Protein AF-A0A967LAA2-F1 (afdb_monomer)

Solvent-accessible surface area (backbone atoms only — not comparable to full-atom values): 5182 Å² total; per-residue (Å²): 143,74,92,54,86,52,41,20,32,54,31,40,43,62,75,57,81,49,68,74,54,50,60,55,52,76,78,47,59,78,70,57,45,72,78,74,47,66,60,81,50,93,75,86,85,90,72,60,78,92,44,45,69,59,60,31,66,71,49,92,88,49,70,85,43,67,54,83,40,79,56,61,52,82,44,78,42,76,51,129

Structure (mmCIF, N/CA/C/O backbone):
data_AF-A0A967LAA2-F1
#
_entry.id   AF-A0A967LAA2-F1
#
loop_
_atom_site.group_PDB
_atom_site.id
_atom_site.type_symbol
_atom_site.label_ato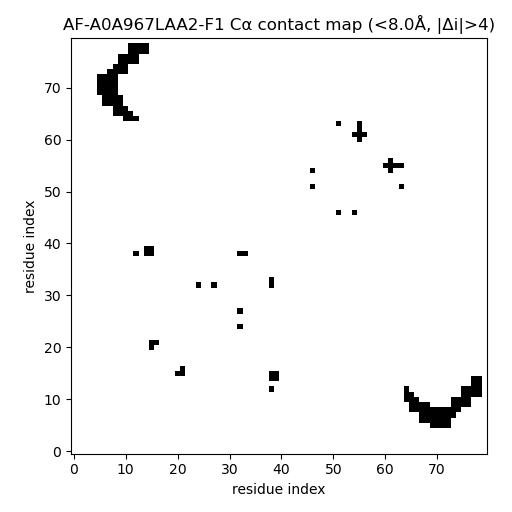m_id
_atom_site.label_alt_id
_atom_site.label_comp_id
_atom_site.label_asym_id
_atom_site.label_entity_id
_atom_site.label_seq_id
_atom_site.pdbx_PDB_ins_code
_atom_site.Cartn_x
_atom_site.Cartn_y
_atom_site.Cartn_z
_atom_site.occupancy
_atom_site.B_iso_or_equiv
_atom_site.auth_seq_id
_atom_site.auth_comp_id
_atom_site.auth_asym_id
_atom_site.auth_atom_id
_atom_site.pdbx_PDB_model_num
ATOM 1 N N . GLU A 1 1 ? -8.167 18.177 5.852 1.00 47.09 1 GLU A N 1
ATOM 2 C CA . GLU A 1 1 ? -7.510 16.959 6.365 1.00 47.09 1 GLU A CA 1
ATOM 3 C C . GLU A 1 1 ? -7.916 16.738 7.829 1.00 47.09 1 GLU A C 1
ATOM 5 O O . GLU A 1 1 ? -7.342 17.336 8.725 1.00 47.09 1 GLU A O 1
ATOM 10 N N . ARG A 1 2 ? -9.036 16.045 8.086 1.00 55.41 2 ARG A N 1
ATOM 11 C CA . ARG A 1 2 ? -9.588 15.860 9.453 1.00 55.41 2 ARG A CA 1
ATOM 12 C C . ARG A 1 2 ? -10.193 14.472 9.706 1.00 55.41 2 ARG A C 1
ATOM 14 O O . ARG A 1 2 ? -10.705 14.239 10.786 1.00 55.41 2 ARG A O 1
ATOM 21 N N . LEU A 1 3 ? -10.138 13.546 8.745 1.00 61.03 3 LEU A N 1
ATOM 22 C CA . LEU A 1 3 ? -10.866 12.272 8.841 1.00 61.03 3 LEU A CA 1
ATOM 23 C C . LEU A 1 3 ? -10.264 11.272 9.838 1.00 61.03 3 LEU A C 1
ATOM 25 O O . LEU A 1 3 ? -10.990 10.420 10.330 1.00 61.03 3 LEU A O 1
ATOM 29 N N . PHE A 1 4 ? -8.972 11.383 10.162 1.00 65.94 4 PHE A N 1
ATOM 30 C CA . PHE A 1 4 ? -8.262 10.319 10.878 1.00 65.94 4 PHE A CA 1
ATOM 31 C C . PHE A 1 4 ? -7.669 10.719 12.234 1.00 65.94 4 PHE A C 1
ATOM 33 O O . PHE A 1 4 ? -6.995 9.899 12.824 1.00 65.94 4 PHE A O 1
ATOM 40 N N . HIS A 1 5 ? -7.929 11.920 12.770 1.00 76.19 5 HIS A N 1
ATOM 41 C CA . HIS A 1 5 ? -7.713 12.264 14.196 1.00 76.19 5 HIS A CA 1
ATOM 42 C C . HIS A 1 5 ? -6.383 11.771 14.835 1.00 76.19 5 HIS A C 1
ATOM 44 O O . HIS A 1 5 ? -6.376 11.277 15.958 1.00 76.19 5 HIS A O 1
ATOM 50 N N . GLY A 1 6 ? -5.248 11.897 14.139 1.00 85.94 6 GLY A N 1
ATOM 51 C CA . GLY A 1 6 ? -3.940 11.451 14.652 1.00 85.94 6 GLY A CA 1
ATOM 52 C C . GLY A 1 6 ? -3.608 9.972 14.413 1.00 85.94 6 GLY A C 1
ATOM 53 O O . GLY A 1 6 ? -2.561 9.506 14.845 1.00 85.94 6 GLY A O 1
ATOM 54 N N . LEU A 1 7 ? -4.455 9.240 13.695 1.00 90.62 7 LEU A N 1
ATOM 55 C CA . LEU A 1 7 ? -4.153 7.904 13.202 1.00 90.62 7 LEU A CA 1
ATOM 56 C C . LEU A 1 7 ? -3.203 7.965 11.999 1.00 90.62 7 LEU A C 1
ATOM 58 O O . LEU A 1 7 ? -3.138 8.954 11.260 1.00 90.62 7 LEU A O 1
ATOM 62 N N . GLY A 1 8 ? -2.490 6.869 11.797 1.00 92.75 8 GLY A N 1
ATOM 63 C CA . GLY A 1 8 ? -1.605 6.646 10.663 1.00 92.75 8 GLY A CA 1
ATOM 64 C C . GLY A 1 8 ? -1.443 5.157 10.396 1.00 92.75 8 G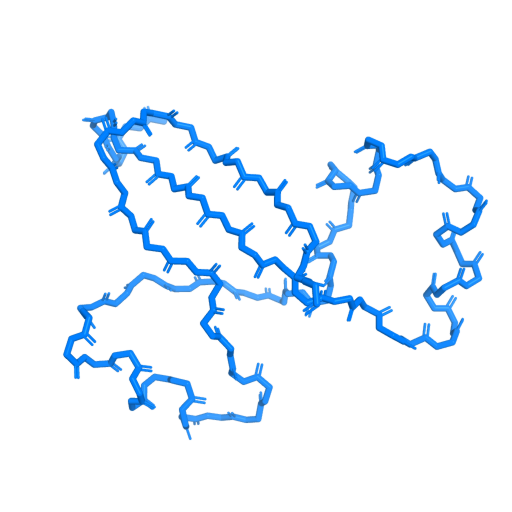LY A C 1
ATOM 65 O O . GLY A 1 8 ? -2.249 4.353 10.863 1.00 92.75 8 GLY A O 1
ATOM 66 N N . CYS A 1 9 ? -0.425 4.769 9.637 1.00 92.56 9 CYS A N 1
ATOM 67 C CA . CYS A 1 9 ? -0.163 3.362 9.347 1.00 92.56 9 CYS A CA 1
ATOM 68 C C . CYS A 1 9 ? 1.272 3.118 8.882 1.00 92.56 9 CYS A C 1
ATOM 70 O O . CYS A 1 9 ? 1.981 4.026 8.442 1.00 92.56 9 CYS A O 1
ATOM 72 N N . GLU A 1 10 ? 1.661 1.851 8.969 1.00 92.69 10 GLU A N 1
ATOM 73 C CA . GLU A 1 10 ? 2.870 1.309 8.360 1.00 92.69 10 GLU A CA 1
ATOM 74 C C . GLU A 1 10 ? 2.429 0.315 7.292 1.00 92.69 10 GLU A C 1
ATOM 76 O O . GLU A 1 10 ? 1.635 -0.587 7.575 1.00 92.69 10 GLU A O 1
ATOM 81 N N . LEU A 1 11 ? 2.868 0.549 6.057 1.00 92.50 11 LEU A N 1
ATOM 82 C CA . LEU A 1 11 ? 2.461 -0.204 4.880 1.00 92.50 11 LEU A CA 1
ATOM 83 C C . LEU A 1 11 ? 3.657 -0.945 4.291 1.00 92.50 11 LEU A C 1
ATOM 85 O O . LEU A 1 11 ? 4.646 -0.319 3.919 1.00 92.50 11 LEU A O 1
ATOM 89 N N . GLU A 1 12 ? 3.516 -2.255 4.127 1.00 93.75 12 GLU A N 1
ATOM 90 C CA . GLU A 1 12 ? 4.391 -3.078 3.301 1.00 93.75 12 GLU A CA 1
ATOM 91 C C . GLU A 1 12 ? 3.778 -3.204 1.905 1.00 93.75 12 GLU A C 1
ATOM 93 O O . GLU A 1 12 ? 2.796 -3.924 1.687 1.00 93.75 12 GLU A O 1
ATOM 98 N N . VAL A 1 13 ? 4.347 -2.482 0.943 1.00 91.81 13 VAL A N 1
ATOM 99 C CA . VAL A 1 13 ? 3.840 -2.448 -0.432 1.00 91.81 13 VAL A CA 1
ATOM 100 C C . VAL A 1 13 ? 4.581 -3.487 -1.280 1.00 91.81 13 VAL A C 1
ATOM 102 O O . VAL A 1 13 ? 5.815 -3.455 -1.335 1.00 91.81 13 VAL A O 1
ATOM 105 N N . PRO A 1 14 ? 3.868 -4.422 -1.941 1.00 90.50 14 PRO A N 1
ATOM 106 C CA . PRO A 1 14 ? 4.480 -5.374 -2.864 1.00 90.50 14 PRO A CA 1
ATOM 107 C C . PRO A 1 14 ? 5.228 -4.680 -4.003 1.00 90.50 14 PRO A C 1
ATOM 109 O O . PRO A 1 14 ? 4.827 -3.612 -4.465 1.00 90.50 14 PRO A O 1
ATOM 112 N N . ALA A 1 15 ? 6.292 -5.312 -4.496 1.00 87.12 15 ALA A N 1
ATOM 113 C CA . ALA A 1 15 ? 7.004 -4.813 -5.663 1.00 87.12 15 ALA A CA 1
ATOM 114 C C . ALA A 1 15 ? 6.087 -4.773 -6.897 1.00 87.12 15 ALA A C 1
ATOM 116 O O . ALA A 1 15 ? 5.320 -5.697 -7.170 1.00 87.12 15 ALA A O 1
ATOM 117 N N . TRP A 1 16 ? 6.199 -3.704 -7.685 1.00 89.44 16 TRP A N 1
ATOM 118 C CA . TRP A 1 16 ? 5.457 -3.576 -8.935 1.00 89.44 16 TRP A CA 1
ATOM 119 C C . TRP A 1 16 ? 6.220 -4.257 -10.083 1.00 89.44 16 TRP A C 1
ATOM 121 O O . TRP A 1 16 ? 6.895 -3.605 -10.874 1.00 89.44 16 TRP A O 1
ATOM 131 N N . GLU A 1 17 ? 6.147 -5.586 -10.166 1.00 84.69 17 GLU A N 1
ATOM 132 C CA . GLU A 1 17 ? 7.059 -6.434 -10.966 1.00 84.69 17 GLU A CA 1
ATOM 133 C C . GLU A 1 17 ? 6.911 -6.358 -12.501 1.00 84.69 17 GLU A C 1
ATOM 135 O O . GLU A 1 17 ? 7.600 -7.061 -13.238 1.00 84.69 17 GLU A O 1
ATOM 140 N N . ASN A 1 18 ? 6.034 -5.508 -13.034 1.00 87.25 18 ASN A N 1
ATOM 141 C CA . ASN A 1 18 ? 5.810 -5.428 -14.476 1.00 87.25 18 ASN A CA 1
ATOM 142 C C . ASN A 1 18 ? 7.048 -4.893 -15.234 1.00 87.25 18 ASN A C 1
ATOM 144 O O . ASN A 1 18 ? 7.528 -3.795 -14.965 1.00 87.25 18 ASN A O 1
ATOM 148 N N . GLU A 1 19 ? 7.526 -5.644 -16.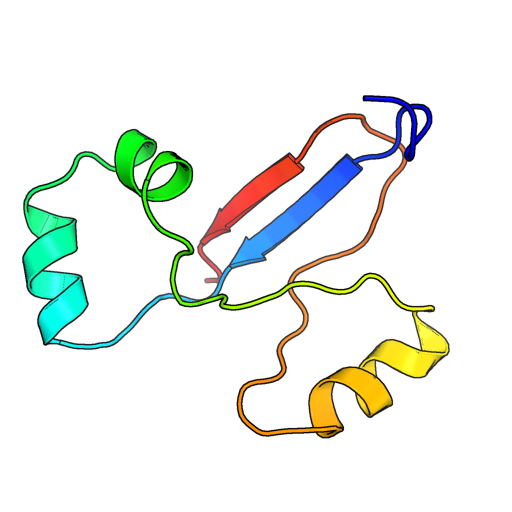234 1.00 91.06 19 GLU A N 1
ATOM 149 C CA . GLU A 1 19 ? 8.737 -5.348 -17.029 1.00 91.06 19 GLU A CA 1
ATOM 150 C C . GLU A 1 19 ? 8.754 -3.917 -17.627 1.00 91.06 19 GLU A C 1
ATOM 152 O O . GLU A 1 19 ? 9.733 -3.192 -17.418 1.00 91.06 19 GLU A O 1
ATOM 157 N N . PRO A 1 20 ? 7.686 -3.447 -18.310 1.00 91.69 20 PRO A N 1
ATOM 158 C CA . PRO A 1 20 ? 7.565 -2.046 -18.727 1.00 91.69 20 PRO A CA 1
ATOM 159 C C . PRO A 1 20 ? 7.731 -1.016 -17.601 1.00 91.69 20 PRO A C 1
ATOM 161 O O . PRO A 1 20 ? 8.454 -0.034 -17.766 1.00 91.69 20 PRO A O 1
ATOM 164 N N . VAL A 1 21 ? 7.095 -1.230 -16.451 1.00 90.12 21 VAL A N 1
ATOM 165 C CA . VAL A 1 21 ? 7.182 -0.310 -15.306 1.00 90.12 21 V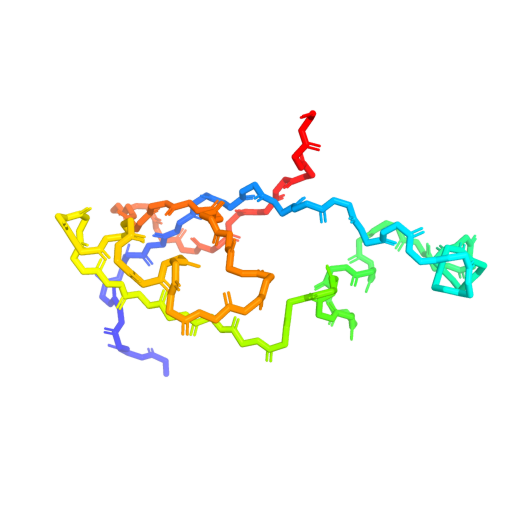AL A CA 1
ATOM 166 C C . VAL A 1 21 ? 8.590 -0.298 -14.730 1.00 90.12 21 VAL A C 1
ATOM 168 O O . VAL A 1 21 ? 9.131 0.767 -14.448 1.00 90.12 21 VAL A O 1
ATOM 171 N N . GLN A 1 22 ? 9.221 -1.463 -14.603 1.00 92.50 22 GLN A N 1
ATOM 172 C CA . GLN A 1 22 ? 10.590 -1.560 -14.104 1.00 92.50 22 GLN A CA 1
ATOM 173 C C . GLN A 1 22 ? 11.575 -0.789 -14.995 1.00 92.50 22 GLN A C 1
ATOM 175 O O . GLN A 1 22 ? 12.540 -0.219 -14.487 1.00 92.50 22 GLN A O 1
ATOM 180 N N . LYS A 1 23 ? 11.324 -0.696 -16.312 1.00 92.56 23 LYS A N 1
ATOM 181 C CA . LYS A 1 23 ? 12.091 0.188 -17.210 1.00 92.56 23 LYS A CA 1
ATOM 182 C C . LYS A 1 23 ? 11.946 1.653 -16.814 1.00 92.56 23 LYS A C 1
ATOM 184 O O . LYS A 1 23 ? 12.958 2.336 -16.719 1.00 92.56 23 LYS A O 1
ATOM 189 N N . LEU A 1 24 ? 10.724 2.109 -16.538 1.00 91.62 24 LEU A N 1
ATOM 190 C CA . LEU A 1 24 ? 10.453 3.482 -16.111 1.00 91.62 24 LEU A CA 1
ATOM 191 C C . LEU A 1 24 ? 11.087 3.796 -14.749 1.00 91.62 24 LEU A C 1
ATOM 193 O O . LEU A 1 24 ? 11.775 4.805 -14.614 1.00 91.62 24 LEU A O 1
ATOM 197 N N . LEU A 1 25 ? 10.906 2.918 -13.756 1.00 90.69 25 LEU A N 1
ATOM 198 C CA . LEU A 1 25 ? 11.379 3.153 -12.389 1.00 90.69 25 LEU A CA 1
ATOM 199 C C . LEU A 1 25 ? 12.905 3.296 -12.310 1.00 90.69 25 LEU A C 1
ATOM 201 O O . LEU A 1 25 ? 13.390 4.055 -11.477 1.00 90.69 25 LEU A O 1
ATOM 205 N N . ARG A 1 26 ? 13.675 2.660 -13.206 1.00 91.31 26 ARG A N 1
ATOM 206 C CA . ARG A 1 26 ? 15.141 2.838 -13.279 1.00 91.31 26 ARG A CA 1
ATOM 207 C C . ARG A 1 26 ? 15.590 4.265 -13.605 1.00 91.31 26 ARG A C 1
ATOM 209 O O . ARG A 1 26 ? 16.743 4.590 -13.346 1.00 91.31 26 ARG A O 1
ATOM 216 N N . HIS A 1 27 ? 14.711 5.096 -14.158 1.00 94.69 27 HIS A N 1
ATOM 217 C CA . HIS A 1 27 ? 15.009 6.485 -14.515 1.00 94.69 27 HIS A CA 1
ATOM 218 C C . HIS A 1 27 ? 14.472 7.504 -13.499 1.00 94.69 27 HIS A C 1
ATOM 220 O O . HIS A 1 27 ? 14.588 8.703 -13.729 1.00 94.69 27 HIS A O 1
ATOM 226 N N . VAL A 1 28 ? 13.888 7.037 -12.393 1.00 93.06 28 VAL A N 1
ATOM 227 C CA . VAL A 1 28 ? 13.313 7.874 -11.332 1.00 93.06 28 VAL A CA 1
ATOM 228 C C . VAL A 1 28 ? 14.034 7.554 -10.027 1.00 93.06 28 VAL A C 1
ATOM 230 O O . VAL A 1 28 ? 14.273 6.377 -9.732 1.00 93.06 28 VAL A O 1
ATOM 233 N N . ASP A 1 29 ? 14.399 8.575 -9.253 1.00 92.75 29 ASP A N 1
ATOM 234 C CA . ASP A 1 29 ? 14.982 8.381 -7.924 1.00 92.75 29 ASP A CA 1
ATOM 235 C C . ASP A 1 29 ? 13.981 7.705 -6.975 1.00 92.75 29 ASP A C 1
ATOM 237 O O . ASP A 1 29 ? 12.771 7.732 -7.191 1.00 92.75 29 ASP A O 1
ATOM 241 N N . GLU A 1 30 ? 14.489 7.031 -5.949 1.00 86.62 30 GLU A N 1
ATOM 242 C CA . GLU A 1 30 ? 13.673 6.164 -5.098 1.00 86.62 30 GLU A CA 1
ATOM 243 C C . GLU A 1 30 ? 12.553 6.912 -4.362 1.00 86.62 30 GLU A C 1
ATOM 245 O O . GLU A 1 30 ? 11.437 6.399 -4.282 1.00 86.62 30 GLU A O 1
ATOM 250 N N . GLU A 1 31 ? 12.821 8.129 -3.890 1.00 87.94 31 GLU A N 1
ATOM 251 C CA . GLU A 1 31 ? 11.850 8.959 -3.173 1.00 87.94 31 GLU A CA 1
ATOM 252 C C . GLU A 1 31 ? 10.718 9.407 -4.107 1.00 87.94 31 GLU A C 1
ATOM 254 O O . GLU A 1 31 ? 9.537 9.185 -3.818 1.00 87.94 31 GLU A O 1
ATOM 259 N N . SER A 1 32 ? 11.061 9.933 -5.287 1.00 89.69 32 SER A N 1
ATOM 260 C CA . SER A 1 32 ? 10.078 10.396 -6.270 1.00 89.69 32 SER A CA 1
ATOM 261 C C . SER A 1 32 ? 9.130 9.293 -6.743 1.00 89.69 32 SER A C 1
ATOM 263 O O . SER A 1 32 ? 7.988 9.591 -7.105 1.00 89.69 32 SER A O 1
ATOM 265 N N . ARG A 1 33 ? 9.546 8.017 -6.727 1.00 90.38 33 ARG A N 1
ATOM 266 C CA . ARG A 1 33 ? 8.672 6.893 -7.118 1.00 90.38 33 ARG A CA 1
ATOM 267 C C . ARG A 1 33 ? 7.429 6.813 -6.238 1.00 90.38 33 ARG A C 1
ATOM 269 O O . ARG A 1 33 ? 6.328 6.700 -6.775 1.00 90.38 33 ARG A O 1
ATOM 27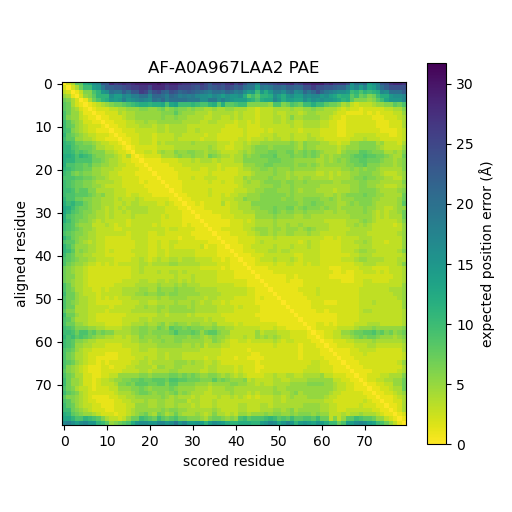6 N N . TRP A 1 34 ? 7.606 6.927 -4.921 1.00 87.19 34 TRP A N 1
ATOM 277 C CA . TRP A 1 34 ? 6.523 6.847 -3.935 1.00 87.19 34 TRP A CA 1
ATOM 278 C C . TRP A 1 34 ? 5.571 8.041 -3.993 1.00 87.19 34 TRP A C 1
ATOM 280 O O . TRP A 1 34 ? 4.393 7.904 -3.673 1.00 87.19 34 TRP A O 1
ATOM 290 N N . HIS A 1 35 ? 6.067 9.201 -4.425 1.00 88.94 35 HIS A N 1
ATOM 291 C CA . HIS A 1 35 ? 5.269 10.421 -4.539 1.00 88.94 35 HIS A CA 1
ATOM 292 C C . HIS A 1 35 ? 4.621 10.619 -5.917 1.00 88.94 35 HIS A C 1
ATOM 294 O O . HIS A 1 35 ? 3.722 11.447 -6.049 1.00 88.94 35 HIS A O 1
ATOM 300 N N . THR A 1 36 ? 5.046 9.862 -6.933 1.00 90.31 36 THR A N 1
ATOM 301 C CA . THR A 1 36 ? 4.572 10.018 -8.320 1.00 90.31 36 THR A CA 1
ATOM 302 C C . THR A 1 36 ? 3.668 8.876 -8.766 1.00 90.31 36 THR A C 1
ATOM 304 O O . THR A 1 36 ? 2.670 9.106 -9.451 1.00 90.31 36 THR A O 1
ATOM 307 N N . PHE A 1 37 ? 4.007 7.636 -8.411 1.00 91.44 37 PHE A N 1
ATOM 308 C CA . PHE A 1 37 ? 3.292 6.454 -8.877 1.00 91.44 37 PHE A CA 1
ATOM 309 C C . PHE A 1 37 ? 2.500 5.807 -7.750 1.00 91.44 37 PHE A C 1
ATOM 311 O O . PHE A 1 37 ? 2.878 5.833 -6.586 1.00 91.44 37 PHE A O 1
ATOM 318 N N . ASN A 1 38 ? 1.421 5.128 -8.123 1.00 90.75 38 ASN A N 1
ATOM 319 C CA . ASN A 1 38 ? 0.618 4.340 -7.191 1.00 90.75 38 ASN A CA 1
ATOM 320 C C . ASN A 1 38 ? 1.268 2.997 -6.801 1.00 90.75 38 ASN A C 1
ATOM 322 O O . ASN A 1 38 ? 0.687 2.226 -6.042 1.00 90.75 38 ASN A O 1
ATOM 326 N N . MET A 1 39 ? 2.450 2.700 -7.352 1.00 91.81 39 MET A N 1
ATOM 327 C CA . MET A 1 39 ? 3.237 1.496 -7.075 1.00 91.81 39 MET A CA 1
ATOM 328 C C . MET A 1 39 ? 2.463 0.185 -7.288 1.00 91.81 39 MET A C 1
ATOM 330 O O . MET A 1 39 ? 2.672 -0.795 -6.582 1.00 91.81 39 MET A O 1
ATOM 334 N N . GLY A 1 40 ? 1.560 0.164 -8.274 1.00 90.31 40 GLY A N 1
ATOM 335 C CA . GLY A 1 40 ? 0.743 -1.005 -8.604 1.00 90.31 40 GLY A CA 1
ATOM 336 C C . GLY A 1 40 ? -0.553 -1.120 -7.796 1.00 90.31 40 GLY A C 1
ATOM 337 O O . GLY A 1 40 ? -1.325 -2.050 -8.025 1.00 90.31 40 GLY A O 1
ATOM 338 N N . ILE A 1 41 ? -0.837 -0.171 -6.897 1.00 92.12 41 ILE A N 1
ATOM 339 C CA . ILE A 1 41 ? -2.041 -0.155 -6.062 1.00 92.12 41 ILE A CA 1
ATOM 340 C C . ILE A 1 41 ? -3.061 0.833 -6.634 1.00 92.12 41 ILE A C 1
ATOM 342 O O . ILE A 1 41 ? -2.960 2.041 -6.452 1.00 92.12 41 ILE A O 1
ATOM 346 N N . GLY A 1 42 ? -4.074 0.328 -7.341 1.00 91.19 42 GLY A N 1
ATOM 347 C CA . GLY A 1 42 ? -5.094 1.183 -7.966 1.00 91.19 42 GLY A CA 1
ATOM 348 C C . GLY A 1 42 ? -6.059 1.846 -6.975 1.00 91.19 42 GLY A C 1
ATOM 349 O O . GLY A 1 42 ? -6.560 2.936 -7.241 1.00 91.19 42 GLY A O 1
ATOM 350 N N . TRP A 1 43 ? -6.327 1.197 -5.841 1.00 92.50 43 TRP A N 1
ATOM 351 C CA . TRP A 1 43 ? -7.212 1.694 -4.788 1.00 92.50 43 TRP A CA 1
ATOM 352 C C . TRP A 1 43 ? -6.853 1.055 -3.444 1.00 92.50 43 TRP A C 1
ATOM 354 O O . TRP A 1 43 ? -6.239 -0.011 -3.396 1.00 92.50 43 TRP A O 1
ATOM 364 N N . VAL A 1 44 ? -7.253 1.705 -2.352 1.00 93.38 44 VAL A N 1
ATOM 365 C CA . VAL A 1 44 ? -7.045 1.229 -0.979 1.00 93.38 44 VAL A CA 1
ATOM 366 C C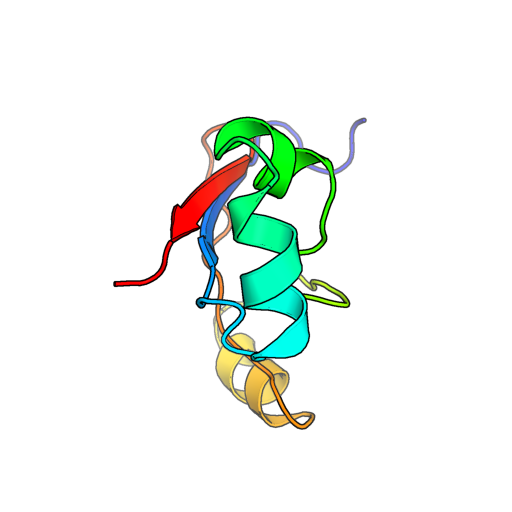 . VAL A 1 44 ? -8.349 1.375 -0.205 1.00 93.38 44 VAL A C 1
ATOM 368 O O . VAL A 1 44 ? -9.055 2.373 -0.351 1.00 93.38 44 VAL A O 1
ATOM 371 N N . VAL A 1 45 ? -8.651 0.396 0.645 1.00 94.12 45 VAL A N 1
ATOM 372 C CA . VAL A 1 45 ? -9.765 0.451 1.594 1.00 94.12 45 VAL A CA 1
ATOM 373 C C . VAL A 1 45 ? -9.309 0.022 2.976 1.00 94.12 45 VAL A C 1
ATOM 375 O O . VAL A 1 45 ? -8.463 -0.856 3.128 1.00 94.12 45 VAL A O 1
ATOM 378 N N . ILE A 1 46 ? -9.894 0.656 3.986 1.00 94.12 46 ILE A N 1
ATOM 379 C CA . ILE A 1 46 ? -9.714 0.305 5.388 1.00 94.12 46 ILE A CA 1
ATOM 380 C C . ILE A 1 46 ? -10.946 -0.491 5.808 1.00 94.12 46 ILE A C 1
ATOM 382 O O . ILE A 1 46 ? -12.074 -0.024 5.649 1.00 94.12 46 ILE A O 1
ATOM 386 N N . VAL A 1 47 ? -10.726 -1.695 6.325 1.00 95.81 47 VAL A N 1
ATOM 387 C CA . VAL A 1 47 ? -11.782 -2.595 6.797 1.00 95.81 47 VAL A CA 1
ATOM 388 C C . VAL A 1 47 ? -11.498 -3.031 8.226 1.00 95.81 47 VAL A C 1
ATOM 390 O O . VAL A 1 47 ? -10.369 -2.930 8.705 1.00 95.81 47 VAL A O 1
ATOM 393 N N . ASP A 1 48 ? -12.524 -3.548 8.897 1.00 96.56 48 ASP A N 1
ATOM 394 C CA . ASP A 1 48 ? -12.337 -4.261 10.157 1.00 96.56 48 ASP A CA 1
ATOM 395 C C . ASP A 1 48 ? -11.399 -5.466 9.952 1.00 96.56 48 ASP A C 1
ATOM 397 O O . ASP A 1 48 ? -11.486 -6.173 8.940 1.00 96.56 48 ASP A O 1
ATOM 401 N N . SER A 1 49 ? -10.503 -5.719 10.909 1.00 95.56 49 SER A N 1
ATOM 402 C CA . SER A 1 49 ? -9.503 -6.787 10.798 1.00 95.56 49 SER A CA 1
ATOM 403 C C . SER A 1 49 ? -10.134 -8.178 10.671 1.00 95.56 49 SER A C 1
ATOM 405 O O . SER A 1 49 ? -9.583 -9.032 9.971 1.00 95.56 49 SER A O 1
ATOM 407 N N . ALA A 1 50 ? -11.327 -8.393 11.235 1.00 97.38 50 ALA A N 1
ATOM 408 C CA . ALA A 1 50 ? -12.082 -9.633 11.080 1.00 97.38 50 ALA A CA 1
ATOM 409 C C . ALA A 1 50 ? -12.579 -9.851 9.639 1.00 97.38 50 ALA A C 1
ATOM 411 O O . ALA A 1 50 ? -12.846 -10.986 9.246 1.00 97.38 50 ALA A O 1
ATOM 412 N N . ARG A 1 51 ? -12.673 -8.784 8.833 1.00 97.44 51 ARG A N 1
ATOM 413 C CA . ARG A 1 51 ? -13.139 -8.808 7.435 1.00 97.44 51 ARG A CA 1
ATOM 414 C C . ARG A 1 51 ? -12.011 -8.733 6.410 1.00 97.44 51 ARG A C 1
ATOM 416 O O . ARG A 1 51 ? -12.270 -8.870 5.217 1.00 97.44 51 ARG A O 1
ATOM 423 N N . ALA A 1 52 ? -10.760 -8.580 6.844 1.00 96.19 52 ALA A N 1
ATOM 424 C CA . ALA A 1 52 ? -9.615 -8.424 5.947 1.00 96.19 52 ALA A CA 1
ATOM 425 C C . ALA A 1 52 ? -9.473 -9.585 4.946 1.00 96.19 52 ALA A C 1
ATOM 427 O O . ALA A 1 52 ? -9.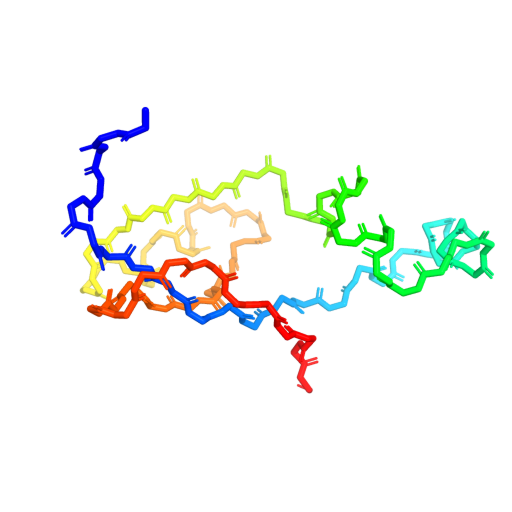252 -9.354 3.760 1.00 96.19 52 ALA A O 1
ATOM 428 N N . LYS A 1 53 ? -9.656 -10.835 5.396 1.00 95.75 53 LYS A N 1
ATOM 429 C CA . LYS A 1 53 ? -9.564 -12.018 4.520 1.00 95.75 53 LYS A CA 1
ATOM 430 C C . LYS A 1 53 ? -10.646 -12.033 3.440 1.00 95.75 53 LYS A C 1
ATOM 432 O O . LYS A 1 53 ? -10.348 -12.341 2.292 1.00 95.75 53 LYS A O 1
ATOM 437 N N . GLU A 1 54 ? -11.878 -11.684 3.806 1.00 97.00 54 GLU A N 1
ATOM 438 C CA . GLU A 1 54 ? -13.006 -11.602 2.869 1.00 97.00 54 GLU A CA 1
ATOM 439 C C . GLU A 1 54 ? -12.773 -10.490 1.838 1.00 97.00 54 GLU A C 1
ATOM 441 O O . GLU A 1 54 ? -12.946 -10.714 0.644 1.00 97.00 54 GLU A O 1
ATOM 446 N N . ALA A 1 55 ? -12.299 -9.320 2.280 1.00 96.44 55 ALA A N 1
ATOM 447 C CA . ALA A 1 55 ? -11.997 -8.192 1.402 1.00 96.44 55 ALA A CA 1
ATOM 448 C C . ALA A 1 55 ? -10.876 -8.508 0.396 1.00 96.44 55 ALA A C 1
ATOM 450 O O . ALA A 1 55 ? -11.000 -8.190 -0.784 1.00 96.44 55 ALA A O 1
ATOM 451 N N . ILE A 1 56 ? -9.806 -9.176 0.840 1.00 95.88 56 ILE A N 1
ATOM 452 C CA . ILE A 1 56 ? -8.702 -9.617 -0.029 1.00 95.88 56 ILE A CA 1
ATOM 453 C C . ILE A 1 56 ? -9.195 -10.608 -1.090 1.00 95.88 56 ILE A C 1
ATOM 455 O O . ILE A 1 56 ? -8.761 -10.546 -2.236 1.00 95.88 56 ILE A O 1
ATOM 459 N N . ALA A 1 57 ? -10.112 -11.504 -0.720 1.00 96.56 57 ALA A N 1
ATOM 460 C CA . ALA A 1 57 ? -10.655 -12.518 -1.617 1.00 96.56 57 ALA A CA 1
ATOM 461 C C . ALA A 1 57 ? -11.784 -12.006 -2.534 1.00 96.56 57 ALA A C 1
ATOM 463 O O . ALA A 1 57 ? -12.221 -12.741 -3.417 1.00 96.56 57 ALA A O 1
ATOM 464 N N . ALA A 1 58 ? -12.263 -10.770 -2.348 1.00 94.56 58 ALA A N 1
ATOM 465 C CA . ALA A 1 58 ? -13.404 -10.226 -3.089 1.00 94.56 58 ALA A CA 1
ATOM 466 C C . ALA A 1 58 ? -13.125 -10.014 -4.590 1.00 94.56 58 ALA A C 1
ATOM 468 O O . ALA A 1 58 ? -14.061 -9.907 -5.382 1.00 94.56 58 ALA A O 1
ATOM 469 N N . GLY A 1 59 ? -11.854 -9.958 -4.994 1.00 89.88 59 GLY A N 1
ATOM 470 C CA . GLY A 1 59 ? -11.453 -9.797 -6.386 1.00 89.88 59 GLY A CA 1
ATOM 471 C C . GLY A 1 59 ? -9.978 -10.129 -6.620 1.00 89.88 59 GLY A C 1
ATOM 472 O O . GLY A 1 59 ? -9.226 -10.365 -5.672 1.00 89.88 59 GLY A O 1
ATOM 473 N N . PRO A 1 60 ? -9.540 -10.165 -7.888 1.00 90.12 60 PRO A N 1
ATOM 474 C CA . PRO A 1 60 ? -8.150 -10.443 -8.221 1.00 90.12 60 PRO A CA 1
ATOM 475 C C . PRO A 1 60 ? -7.220 -9.330 -7.717 1.00 90.12 60 PRO A C 1
ATOM 477 O O . PRO A 1 60 ? -7.538 -8.147 -7.815 1.00 90.12 60 PRO A O 1
ATOM 480 N N . GLY A 1 61 ? -6.043 -9.719 -7.217 1.00 89.75 61 GLY A N 1
ATOM 481 C CA . GLY A 1 61 ? -4.991 -8.782 -6.806 1.00 89.75 61 GLY A CA 1
ATOM 482 C C . GLY A 1 61 ? -5.176 -8.148 -5.423 1.00 89.75 61 GLY A C 1
ATOM 483 O O . GLY A 1 61 ? -4.404 -7.261 -5.066 1.00 89.75 61 GLY A O 1
ATOM 484 N N . GLY A 1 62 ? -6.163 -8.588 -4.635 1.00 93.81 62 GLY A N 1
ATOM 485 C CA . GLY A 1 62 ? -6.306 -8.155 -3.246 1.00 93.81 62 GLY A CA 1
ATOM 486 C C . GLY A 1 62 ? -5.071 -8.509 -2.413 1.00 93.81 62 GLY A C 1
ATOM 487 O O . GLY A 1 62 ? -4.561 -9.629 -2.475 1.00 93.81 62 GLY A O 1
ATOM 488 N N . VAL A 1 63 ? -4.585 -7.557 -1.616 1.00 94.44 63 VAL A N 1
ATOM 489 C CA . VAL A 1 63 ? -3.412 -7.746 -0.755 1.00 94.44 63 VAL A CA 1
ATOM 490 C C . VAL A 1 63 ? -3.555 -6.951 0.540 1.00 94.44 63 VAL A C 1
ATOM 492 O O . VAL A 1 63 ? -4.063 -5.832 0.545 1.00 94.44 63 VAL A O 1
ATOM 495 N N . ALA A 1 64 ? -3.102 -7.531 1.652 1.00 95.19 64 ALA A N 1
ATOM 496 C CA . ALA A 1 64 ? -2.941 -6.793 2.899 1.00 95.19 64 ALA A CA 1
ATOM 497 C C . ALA A 1 64 ? -1.690 -5.912 2.808 1.00 95.19 64 ALA A C 1
ATOM 499 O O . ALA A 1 64 ? -0.597 -6.436 2.589 1.00 95.19 64 ALA A O 1
ATOM 500 N N . LEU A 1 65 ? -1.862 -4.601 2.994 1.00 95.44 65 LEU A N 1
ATOM 501 C CA . LEU A 1 65 ? -0.758 -3.636 3.011 1.00 95.44 65 LEU A CA 1
ATOM 502 C C . LEU A 1 65 ? -0.272 -3.334 4.431 1.00 95.44 65 LEU A C 1
ATOM 504 O O . LEU A 1 65 ? 0.914 -3.139 4.637 1.00 95.44 65 LEU A O 1
ATOM 508 N N . GLY A 1 66 ? -1.167 -3.289 5.418 1.00 94.81 66 GLY A N 1
ATOM 509 C CA . GLY A 1 66 ? -0.801 -2.926 6.783 1.00 94.81 66 GLY A CA 1
ATOM 510 C C . GLY A 1 66 ? -2.009 -2.745 7.691 1.00 94.81 66 GLY A C 1
ATOM 511 O O . GLY A 1 66 ? -3.123 -3.155 7.354 1.00 94.81 66 GLY A O 1
ATOM 512 N N . VAL A 1 67 ? -1.780 -2.122 8.846 1.00 94.81 67 VAL A N 1
ATOM 513 C CA . VAL A 1 67 ? -2.803 -1.878 9.873 1.00 94.81 67 VAL A CA 1
ATOM 514 C C . VAL A 1 67 ? -2.784 -0.403 10.270 1.00 94.81 67 VAL A C 1
ATOM 516 O O . VAL A 1 67 ? -1.728 0.229 10.314 1.00 94.81 67 VAL A O 1
ATOM 519 N N . VAL A 1 68 ? -3.961 0.155 10.554 1.00 93.69 68 VAL A N 1
ATOM 520 C CA . VAL A 1 68 ? -4.088 1.514 11.092 1.00 93.69 68 VAL A CA 1
ATOM 521 C C . VAL A 1 68 ? -3.606 1.533 12.544 1.00 93.69 68 VAL A C 1
ATOM 523 O O . VAL A 1 68 ? -4.023 0.708 13.354 1.00 93.69 68 VAL A O 1
ATOM 526 N N . GLY A 1 69 ? -2.736 2.484 12.872 1.00 91.94 69 GLY A N 1
ATOM 527 C CA . GLY A 1 69 ? -2.157 2.683 14.196 1.00 91.94 69 GLY A CA 1
ATOM 528 C C . GLY A 1 69 ? -2.377 4.097 14.734 1.00 91.94 69 GLY A C 1
ATOM 529 O O . GLY A 1 69 ? -2.890 4.978 14.047 1.00 91.94 69 GLY A O 1
ATOM 530 N N . ALA A 1 70 ? -1.958 4.314 15.982 1.00 91.12 70 ALA A N 1
ATOM 531 C CA . ALA A 1 70 ? -2.130 5.579 16.704 1.00 91.12 70 ALA A CA 1
ATOM 532 C C . ALA A 1 70 ? -1.019 6.614 16.448 1.00 91.12 70 ALA A C 1
ATOM 534 O O . ALA A 1 70 ? -1.060 7.711 16.998 1.00 91.12 70 ALA A O 1
ATOM 535 N N . THR A 1 71 ? -0.003 6.266 15.657 1.00 90.00 71 THR A N 1
ATOM 536 C CA . THR A 1 71 ? 1.060 7.199 15.273 1.00 90.00 71 THR A CA 1
ATOM 537 C C . THR A 1 71 ? 0.663 7.901 13.980 1.00 90.00 71 THR A C 1
ATOM 539 O O . THR A 1 71 ? 0.511 7.204 12.975 1.00 90.00 71 THR A O 1
ATOM 542 N N . PRO A 1 72 ? 0.554 9.242 13.964 1.00 91.25 72 PRO A N 1
ATOM 543 C CA . PRO A 1 72 ? 0.159 9.982 12.774 1.00 91.25 72 PRO A CA 1
ATOM 544 C C . PRO A 1 72 ? 1.069 9.725 11.566 1.00 91.25 72 PRO A C 1
ATOM 546 O 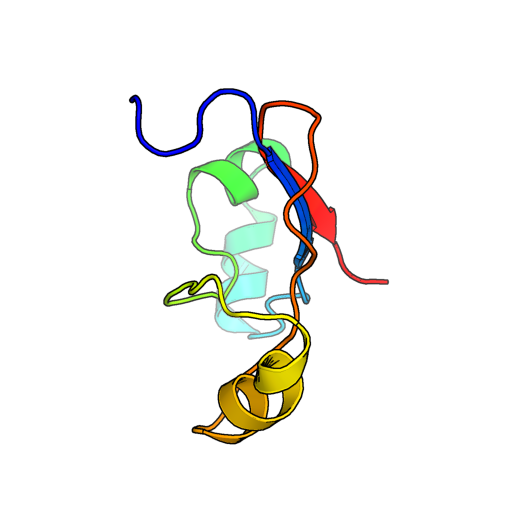O . PRO A 1 72 ? 2.277 9.509 11.705 1.00 91.25 72 PRO A O 1
ATOM 549 N N . GLY A 1 73 ? 0.479 9.822 10.375 1.00 88.19 73 GLY A N 1
ATOM 550 C CA . GLY A 1 73 ? 1.187 9.742 9.097 1.00 88.19 73 GLY A CA 1
ATOM 551 C C . GLY A 1 73 ? 1.280 8.331 8.512 1.00 88.19 73 GLY A C 1
ATOM 552 O O . GLY A 1 73 ? 1.039 7.329 9.184 1.00 88.19 73 GLY A O 1
ATOM 553 N N . VAL A 1 74 ? 1.624 8.268 7.228 1.00 88.94 74 VAL A N 1
ATOM 554 C CA . VAL A 1 74 ? 1.775 7.020 6.471 1.00 88.94 74 VAL A CA 1
ATOM 555 C C . VAL A 1 74 ? 3.260 6.760 6.266 1.00 88.94 74 VAL A C 1
ATOM 557 O O . VAL A 1 74 ? 3.966 7.607 5.721 1.00 88.94 74 VAL A O 1
ATOM 560 N N . ARG A 1 75 ? 3.735 5.597 6.709 1.00 90.44 75 ARG A N 1
ATOM 561 C CA . ARG A 1 75 ? 5.095 5.116 6.448 1.00 90.44 75 ARG A CA 1
ATOM 562 C C . ARG A 1 75 ? 5.008 3.924 5.516 1.00 90.44 75 ARG A C 1
ATOM 564 O O . ARG A 1 75 ? 4.213 3.019 5.754 1.00 90.44 75 ARG A O 1
ATOM 571 N N . VAL A 1 76 ? 5.806 3.940 4.460 1.00 89.25 76 VAL A N 1
ATOM 572 C CA . VAL A 1 76 ? 5.771 2.910 3.423 1.00 89.25 76 VAL A CA 1
ATOM 573 C C . VAL A 1 76 ? 7.132 2.248 3.329 1.00 89.25 76 VAL A C 1
ATOM 575 O O . VAL A 1 76 ? 8.157 2.927 3.300 1.00 89.25 76 VAL A O 1
ATOM 578 N N . THR A 1 77 ? 7.132 0.922 3.278 1.00 89.38 77 THR A N 1
ATOM 579 C CA . THR A 1 77 ? 8.313 0.104 3.029 1.00 89.38 77 THR A CA 1
ATOM 580 C C . THR A 1 77 ? 8.027 -0.894 1.904 1.00 89.38 77 THR A C 1
ATOM 582 O O . THR A 1 77 ? 6.887 -1.335 1.727 1.00 89.38 77 THR A O 1
ATOM 585 N N . PRO A 1 78 ? 9.042 -1.276 1.113 1.00 84.69 78 PRO A N 1
ATOM 586 C CA . PRO A 1 78 ? 8.912 -2.398 0.195 1.00 84.69 78 PRO A CA 1
ATOM 587 C C . PRO A 1 78 ? 8.693 -3.695 0.979 1.00 84.69 78 PRO A C 1
ATOM 589 O O . PRO A 1 78 ? 9.400 -3.961 1.957 1.00 84.69 78 PRO A O 1
ATOM 592 N N . LYS A 1 79 ? 7.751 -4.522 0.527 1.00 83.31 79 LYS A N 1
ATOM 593 C CA . LYS A 1 79 ? 7.574 -5.878 1.051 1.00 83.31 79 LYS A CA 1
ATOM 594 C C . LYS A 1 79 ? 8.808 -6.722 0.707 1.00 83.31 79 LYS A C 1
ATOM 596 O O . LYS A 1 79 ? 9.230 -6.731 -0.449 1.00 83.31 79 LYS A O 1
ATOM 601 N N . ARG A 1 80 ? 9.396 -7.369 1.717 1.00 62.72 80 ARG A N 1
ATOM 602 C CA . ARG A 1 80 ? 10.560 -8.257 1.561 1.00 62.72 80 ARG A CA 1
ATOM 603 C C . ARG A 1 80 ? 10.179 -9.617 0.994 1.00 62.72 80 ARG A C 1
ATOM 605 O O . ARG A 1 80 ? 9.045 -10.069 1.272 1.00 62.72 80 ARG A O 1
#

Mean predicted aligned error: 4.61 Å

Radius of gyration: 14.26 Å; Cα contacts (8 Å, |Δi|>4): 78; chains: 1; bounding box: 2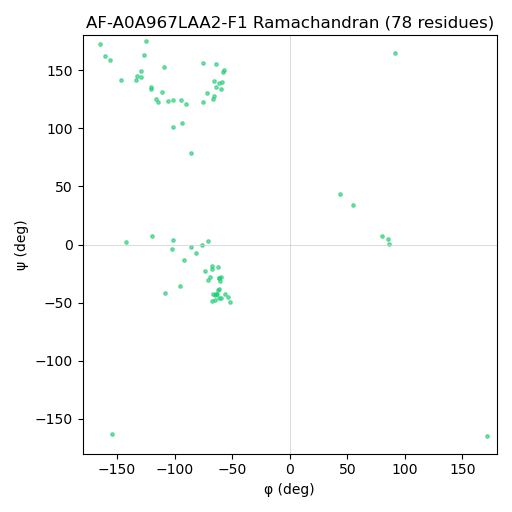8×30×35 Å

pLDDT: mean 89.51, std 8.9, range [47.09, 97.44]

Secondary structure (DSSP, 8-state):
--SSTT-EEEEEEPP---HHHHHHHTTS-HHHHHHH--TT--------GGGHHHHHHTSTT----EEEESSSEEEEEE--

Foldseek 3Di:
DPPAPQKEWEWAQEALPDPVVVVVVVVDDPVVCVVPDPRPDPDDDDDDPVCQVVQQVVDPPRDDTTHMDNHDYYHYDHHD

Sequence (80 aa):
ERLFHGLGCELEVPAWENEPVQKLLRHVDEESRWHTFNMGIGWVVIVDSARAKEAIAAGPGGVALGVVGATPGVRVTPKR